Protein AF-A0A914QF59-F1 (afdb_monomer)

Sequence (96 aa):
MSDNYDVQNVSKEEMGALYNGDMRFTPSGLTYKNRSTGKVFQLSNDDIESVSQNFMANKPGLRFITKDGELHRFANFTEGQLNKLKTYIATKWRRN

Organism: NCBI:txid227884

Nearest PDB structures (foldseek):
  5umr-assembly1_A  TM=9.240E-01  e=1.171E-09  Homo sapiens
  9eh2-assembly1_y  TM=9.092E-01  e=1.283E-07  Homo sapiens
  7pwd-assembly1_A  TM=8.101E-01  e=6.020E-05  Homo sapiens
  5he2-assembly1_A  TM=7.945E-0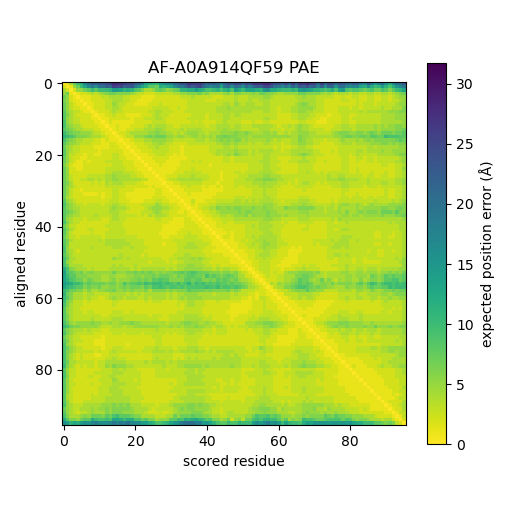1  e=6.732E-05  Bos taurus
  1ym7-assembly3_C  TM=8.120E-01  e=1.317E-04  Bos taurus

Mean predicted aligned error: 3.73 Å

Secondary structure (DSSP, 8-state):
----EEEEEEEEEETTEEEEEEEEEETTEEEEEETTT--EEEEETTTEEEEEEEEETTEEEEEEEETTS-EEEEE---HHHHHHHHHHIIIII---

pLDDT: mean 90.82, std 7.7, range [43.12, 96.94]

Structure (mmCIF, N/CA/C/O backbone):
data_AF-A0A914QF59-F1
#
_entry.id   AF-A0A914QF59-F1
#
loop_
_atom_site.group_PDB
_atom_site.id
_atom_site.type_symbol
_atom_site.label_atom_id
_atom_site.label_alt_id
_atom_site.label_comp_id
_atom_site.label_asym_id
_atom_site.label_entity_id
_atom_site.label_seq_id
_atom_site.pdbx_PDB_ins_code
_atom_site.Cartn_x
_atom_site.Cartn_y
_atom_site.Cartn_z
_atom_site.occupancy
_atom_site.B_iso_or_equiv
_atom_site.auth_seq_id
_atom_site.auth_comp_id
_atom_site.auth_asym_id
_atom_site.auth_atom_id
_atom_site.pdbx_PDB_model_num
ATOM 1 N N . MET A 1 1 ? -19.079 12.808 1.534 1.00 43.12 1 MET A N 1
ATOM 2 C CA . MET A 1 1 ? -17.622 13.052 1.478 1.00 43.12 1 MET A CA 1
ATOM 3 C C . MET A 1 1 ? -16.960 11.698 1.352 1.00 43.12 1 MET A C 1
ATOM 5 O O . MET A 1 1 ? -17.248 10.840 2.169 1.00 43.12 1 MET A O 1
ATOM 9 N N . SER A 1 2 ? -16.204 11.454 0.288 1.00 55.12 2 SER A N 1
ATOM 10 C CA . SER A 1 2 ? -15.652 10.128 0.000 1.00 55.12 2 SER A CA 1
ATOM 11 C C . SER A 1 2 ? -14.530 9.812 0.993 1.00 55.12 2 SER A C 1
ATOM 13 O O . SER A 1 2 ? -13.502 10.479 0.964 1.00 55.12 2 SER A O 1
ATOM 15 N N . ASP A 1 3 ? -14.703 8.801 1.847 1.00 83.69 3 ASP A N 1
ATOM 16 C CA . ASP A 1 3 ? -13.699 8.312 2.815 1.00 83.69 3 ASP A CA 1
ATOM 17 C C . ASP A 1 3 ? -12.506 7.591 2.153 1.00 83.69 3 ASP A C 1
ATOM 19 O O . ASP A 1 3 ? -11.883 6.710 2.745 1.00 83.69 3 ASP A O 1
ATOM 23 N N . ASN A 1 4 ? -12.192 7.934 0.907 1.00 89.81 4 ASN A N 1
ATOM 24 C CA . ASN A 1 4 ? -11.136 7.311 0.128 1.00 89.81 4 ASN A CA 1
ATOM 25 C C . ASN A 1 4 ? -9.880 8.176 0.176 1.00 89.81 4 ASN A C 1
ATOM 27 O O . ASN A 1 4 ? -9.957 9.405 0.207 1.00 89.81 4 ASN A O 1
ATOM 31 N N . TYR A 1 5 ? -8.723 7.526 0.142 1.00 92.25 5 TYR A N 1
ATOM 32 C CA . TYR A 1 5 ? -7.440 8.207 0.083 1.00 92.25 5 TYR A CA 1
ATOM 33 C C . TYR A 1 5 ? -6.624 7.699 -1.105 1.00 92.25 5 TYR A C 1
ATOM 35 O O . TYR A 1 5 ? -6.175 6.553 -1.135 1.00 92.25 5 TYR A O 1
ATOM 43 N N . ASP A 1 6 ? -6.464 8.564 -2.103 1.00 93.56 6 ASP A N 1
ATOM 44 C CA . ASP A 1 6 ? -5.691 8.301 -3.313 1.00 93.56 6 ASP A CA 1
ATOM 45 C C . ASP A 1 6 ? -4.226 8.719 -3.131 1.00 93.56 6 ASP A C 1
ATOM 47 O O . ASP A 1 6 ? -3.914 9.820 -2.671 1.00 93.56 6 ASP A O 1
ATOM 51 N N . VAL A 1 7 ? -3.315 7.834 -3.528 1.00 94.00 7 VAL A N 1
ATOM 52 C CA . VAL A 1 7 ? -1.865 7.994 -3.423 1.00 94.00 7 VAL A CA 1
ATOM 53 C C . VAL A 1 7 ? -1.241 7.706 -4.775 1.00 94.00 7 VAL A C 1
ATOM 55 O O . VAL A 1 7 ? -1.388 6.619 -5.326 1.00 94.00 7 VAL A O 1
ATOM 58 N N . GLN A 1 8 ? -0.518 8.682 -5.307 1.00 93.69 8 GLN A N 1
ATOM 59 C CA . GLN A 1 8 ? 0.143 8.557 -6.599 1.00 93.69 8 GLN A CA 1
ATOM 60 C C . GLN A 1 8 ? 1.640 8.312 -6.450 1.00 93.69 8 GLN A C 1
ATOM 62 O O . GLN A 1 8 ? 2.242 8.703 -5.446 1.00 93.69 8 GLN A O 1
ATOM 67 N N . ASN A 1 9 ? 2.234 7.744 -7.502 1.00 92.50 9 ASN A N 1
ATOM 68 C CA . ASN A 1 9 ? 3.681 7.528 -7.638 1.00 92.50 9 ASN A CA 1
ATOM 69 C C . ASN A 1 9 ? 4.275 6.625 -6.543 1.00 92.50 9 ASN A C 1
ATOM 71 O O . ASN A 1 9 ? 5.387 6.853 -6.063 1.00 92.50 9 ASN A O 1
ATOM 75 N N . VAL A 1 10 ? 3.536 5.581 -6.177 1.00 93.94 10 VAL A N 1
ATOM 76 C CA . VAL A 1 10 ? 3.987 4.548 -5.241 1.00 93.94 10 VAL A CA 1
ATOM 77 C C . VAL A 1 10 ? 4.538 3.354 -6.004 1.00 93.94 10 VAL A C 1
ATOM 79 O O . VAL A 1 10 ? 4.141 3.090 -7.141 1.00 93.94 10 VAL A O 1
ATOM 82 N N . SER A 1 11 ? 5.442 2.605 -5.384 1.00 93.56 11 SER A N 1
ATOM 83 C CA . SER A 1 11 ? 6.006 1.404 -5.996 1.00 93.56 11 SER A CA 1
ATOM 84 C C . SER A 1 11 ? 5.581 0.162 -5.225 1.00 93.56 11 SER A C 1
ATOM 86 O O . SER A 1 11 ? 5.686 0.155 -4.003 1.00 93.56 11 SER A O 1
ATOM 88 N N . LYS A 1 12 ? 5.128 -0.891 -5.909 1.00 93.94 12 LYS A N 1
ATOM 89 C CA . LYS A 1 12 ? 4.929 -2.217 -5.312 1.00 93.94 12 LYS A CA 1
ATOM 90 C C . LYS A 1 12 ? 6.173 -3.055 -5.561 1.00 93.94 12 LYS A C 1
ATOM 92 O O . LYS A 1 12 ? 6.689 -3.067 -6.677 1.00 93.94 12 LYS A O 1
ATOM 97 N N . GLU A 1 13 ? 6.652 -3.727 -4.528 1.00 92.12 13 GLU A N 1
ATOM 98 C CA . GLU A 1 13 ? 7.734 -4.691 -4.662 1.00 92.12 13 GLU A CA 1
ATOM 99 C C . GLU A 1 13 ? 7.164 -6.065 -5.019 1.00 92.12 13 GLU A C 1
ATOM 101 O O . GLU A 1 13 ? 6.265 -6.564 -4.343 1.00 92.12 13 GLU A O 1
ATOM 106 N N . GLU A 1 14 ? 7.680 -6.658 -6.094 1.00 89.50 14 GLU A N 1
ATOM 107 C CA . GLU A 1 14 ? 7.391 -8.035 -6.490 1.00 89.50 14 GLU A CA 1
ATOM 108 C C . GLU A 1 14 ? 8.689 -8.687 -6.990 1.00 89.50 14 GLU A C 1
ATOM 110 O O . GLU A 1 14 ? 9.310 -8.206 -7.941 1.00 89.50 14 GLU A O 1
ATOM 115 N N . MET A 1 15 ? 9.104 -9.784 -6.345 1.00 87.06 15 MET A N 1
ATOM 116 C CA . MET A 1 15 ? 10.306 -10.562 -6.693 1.00 87.06 15 MET A CA 1
ATOM 117 C C . MET A 1 15 ? 11.597 -9.721 -6.788 1.00 87.06 15 MET A C 1
ATOM 119 O O . MET A 1 15 ? 12.439 -9.943 -7.655 1.00 87.06 15 MET A O 1
ATOM 123 N N . GLY A 1 16 ? 11.760 -8.732 -5.908 1.00 85.31 16 GLY A N 1
ATOM 124 C CA . GLY A 1 16 ? 12.916 -7.833 -5.870 1.00 85.31 16 GLY A CA 1
ATOM 125 C C . GLY A 1 16 ? 12.844 -6.649 -6.840 1.00 85.31 16 GLY A C 1
ATOM 126 O O . GLY A 1 16 ? 13.680 -5.749 -6.752 1.00 85.31 16 GLY A O 1
ATOM 127 N N . ALA A 1 17 ? 11.845 -6.595 -7.725 1.00 88.69 17 ALA A N 1
ATOM 128 C CA . ALA A 1 17 ? 11.617 -5.470 -8.626 1.00 88.69 17 ALA A CA 1
ATOM 129 C C . ALA A 1 17 ? 10.580 -4.493 -8.049 1.00 88.69 17 ALA A C 1
ATOM 131 O O . ALA A 1 17 ? 9.585 -4.897 -7.449 1.00 88.69 17 ALA A O 1
ATOM 132 N N . LEU A 1 18 ? 10.804 -3.192 -8.255 1.00 90.56 18 LEU A N 1
ATOM 133 C CA . LEU A 1 18 ? 9.872 -2.132 -7.869 1.00 90.56 18 LEU A CA 1
ATOM 134 C C . LEU A 1 18 ? 9.066 -1.675 -9.083 1.00 90.56 18 LEU A C 1
ATOM 136 O O . LEU A 1 18 ? 9.590 -1.028 -9.989 1.00 90.56 18 LEU A O 1
ATOM 140 N N . TYR A 1 19 ? 7.773 -1.968 -9.069 1.00 93.62 19 TYR A N 1
ATOM 141 C CA . TYR A 1 19 ? 6.846 -1.552 -10.111 1.00 93.62 19 TYR A CA 1
ATOM 142 C C . TYR A 1 19 ? 6.138 -0.272 -9.704 1.00 93.62 19 TYR A C 1
ATOM 144 O O . TYR A 1 19 ? 5.560 -0.199 -8.625 1.00 93.62 19 TYR A O 1
ATOM 152 N N . ASN A 1 20 ? 6.159 0.742 -10.563 1.00 94.94 20 ASN A N 1
ATOM 153 C CA . ASN A 1 20 ? 5.508 2.019 -10.281 1.00 94.94 20 ASN A CA 1
ATOM 154 C C . ASN A 1 20 ? 4.009 1.954 -10.564 1.00 94.94 20 ASN A C 1
ATOM 156 O O . ASN A 1 20 ? 3.567 1.329 -11.529 1.00 94.94 20 ASN A O 1
ATOM 160 N N . GLY A 1 21 ? 3.226 2.630 -9.735 1.00 95.38 21 GLY A N 1
ATOM 161 C CA . GLY A 1 21 ? 1.780 2.619 -9.820 1.00 95.38 21 GLY A CA 1
ATOM 162 C C . GLY A 1 21 ? 1.116 3.647 -8.922 1.00 95.38 21 GLY A C 1
ATOM 163 O O . GLY A 1 21 ? 1.759 4.499 -8.305 1.00 95.38 21 GLY A O 1
ATOM 164 N N . ASP A 1 22 ? -0.200 3.538 -8.873 1.00 95.50 22 ASP A N 1
ATOM 165 C CA . ASP A 1 22 ? -1.071 4.399 -8.090 1.00 95.50 22 ASP A CA 1
ATOM 166 C C . ASP A 1 22 ? -1.919 3.524 -7.172 1.00 95.50 22 ASP A C 1
ATOM 168 O O . ASP A 1 22 ? -2.332 2.423 -7.542 1.00 95.50 22 ASP A O 1
ATOM 172 N N . MET A 1 23 ? -2.152 3.997 -5.957 1.00 95.31 23 MET A N 1
ATOM 173 C CA . MET A 1 23 ? -2.843 3.259 -4.915 1.00 95.31 23 MET A CA 1
ATOM 174 C C . MET A 1 23 ? -4.034 4.051 -4.399 1.00 95.31 23 MET A C 1
ATOM 176 O O . MET A 1 23 ? -3.979 5.266 -4.249 1.00 95.31 23 MET A O 1
ATOM 180 N N . ARG A 1 24 ? -5.116 3.349 -4.094 1.00 95.06 24 ARG A N 1
ATOM 181 C CA . ARG A 1 24 ? -6.322 3.890 -3.485 1.00 95.06 24 ARG A CA 1
ATOM 182 C C . ARG A 1 24 ? -6.644 3.093 -2.238 1.00 95.06 24 ARG A C 1
ATOM 184 O O . ARG A 1 24 ? -6.807 1.879 -2.307 1.00 95.06 24 ARG A O 1
ATOM 191 N N . PHE A 1 25 ? -6.781 3.792 -1.124 1.00 94.25 25 PHE A N 1
ATOM 192 C CA . PHE A 1 25 ? -7.306 3.252 0.118 1.00 94.25 25 PHE A CA 1
ATOM 193 C C . PHE A 1 25 ? -8.791 3.566 0.214 1.00 94.25 25 PHE A C 1
ATOM 195 O O . PHE A 1 25 ? -9.238 4.666 -0.115 1.00 94.25 25 PHE A O 1
ATOM 202 N N . THR A 1 26 ? -9.540 2.575 0.665 1.00 94.38 26 THR A N 1
ATOM 203 C CA . THR A 1 26 ? -10.975 2.628 0.923 1.00 94.38 26 THR A CA 1
ATOM 204 C C . THR A 1 26 ? -11.241 2.000 2.292 1.00 94.38 26 THR A C 1
ATOM 206 O O . THR A 1 26 ? -10.388 1.265 2.802 1.00 94.38 26 THR A O 1
ATOM 209 N N . PRO A 1 27 ? -12.416 2.212 2.901 1.00 91.75 27 PRO A N 1
ATOM 210 C CA . PRO A 1 27 ? -12.748 1.548 4.161 1.00 91.75 27 PRO A CA 1
ATOM 211 C C . PRO A 1 27 ? -12.693 0.012 4.069 1.00 91.75 27 PRO A C 1
ATOM 213 O O . PRO A 1 27 ? -12.301 -0.647 5.029 1.00 91.75 27 PRO A O 1
ATOM 216 N N . SER A 1 28 ? -13.020 -0.542 2.897 1.00 92.12 28 SER A N 1
ATOM 217 C CA . SER A 1 28 ? -13.028 -1.983 2.623 1.00 92.12 28 SER A CA 1
ATOM 218 C C . SER A 1 28 ? -11.642 -2.586 2.381 1.00 92.12 28 SER A C 1
ATOM 220 O O . SER A 1 28 ? -11.511 -3.802 2.387 1.00 92.12 28 SER A O 1
ATOM 222 N N . GLY A 1 29 ? -10.606 -1.776 2.150 1.00 93.50 29 GLY A N 1
ATOM 223 C CA . GLY A 1 29 ? -9.274 -2.270 1.799 1.00 93.50 29 GLY A CA 1
ATOM 224 C C . GLY A 1 29 ? -8.517 -1.323 0.878 1.00 93.50 29 GLY A C 1
ATOM 225 O O . GLY A 1 29 ? -8.811 -0.127 0.809 1.00 93.50 29 GLY A O 1
ATOM 226 N N . LEU A 1 30 ? -7.539 -1.843 0.145 1.00 95.06 30 LEU A N 1
ATOM 227 C CA . LEU A 1 30 ? -6.725 -1.063 -0.783 1.00 95.06 30 LEU A CA 1
ATOM 228 C C . LEU A 1 30 ? -6.740 -1.653 -2.191 1.00 95.06 30 LEU A C 1
ATOM 230 O O . LEU A 1 30 ? -6.913 -2.850 -2.402 1.00 95.06 30 LEU A O 1
ATOM 234 N N . THR A 1 31 ? -6.517 -0.789 -3.171 1.00 96.19 31 THR A N 1
ATOM 235 C CA . THR A 1 31 ? -6.304 -1.149 -4.571 1.00 96.19 31 THR A CA 1
ATOM 236 C C . THR A 1 31 ? -5.023 -0.491 -5.054 1.00 96.19 31 THR A C 1
ATOM 238 O O . THR A 1 31 ? -4.838 0.704 -4.859 1.00 96.19 31 THR A O 1
ATOM 241 N N . TYR A 1 32 ? -4.152 -1.239 -5.714 1.00 96.94 32 TYR A N 1
ATOM 242 C CA . TYR A 1 32 ? -2.962 -0.739 -6.387 1.00 96.94 32 TYR A CA 1
ATOM 243 C C . TYR A 1 32 ? -3.055 -1.053 -7.876 1.00 96.94 32 TYR A C 1
ATOM 245 O O . TYR A 1 32 ? -3.346 -2.182 -8.261 1.00 96.94 32 TYR A O 1
ATOM 253 N N . LYS A 1 33 ? -2.782 -0.071 -8.727 1.00 96.69 33 LYS A N 1
ATOM 254 C CA . LYS A 1 33 ? -2.715 -0.243 -10.175 1.00 96.69 33 LYS A CA 1
ATOM 255 C C . LYS A 1 33 ? -1.291 -0.001 -10.643 1.00 96.69 33 LYS A C 1
ATOM 257 O O . LYS A 1 33 ? -0.773 1.107 -10.515 1.00 96.69 33 LYS A O 1
ATOM 262 N N . ASN A 1 34 ? -0.684 -1.026 -11.230 1.00 94.75 34 ASN A N 1
ATOM 263 C CA . ASN A 1 34 ? 0.613 -0.920 -11.881 1.00 94.75 34 ASN A CA 1
ATOM 264 C C . ASN A 1 34 ? 0.482 -0.028 -13.124 1.00 94.75 34 ASN A C 1
ATOM 266 O O . ASN A 1 34 ? -0.339 -0.294 -14.005 1.00 94.75 34 ASN A O 1
ATOM 270 N N . ARG A 1 35 ? 1.291 1.031 -13.200 1.00 92.88 35 ARG A N 1
ATOM 271 C CA . ARG A 1 35 ? 1.233 2.012 -14.290 1.00 92.88 35 ARG A CA 1
ATOM 272 C C . ARG A 1 35 ? 1.794 1.456 -15.598 1.00 92.88 35 ARG A C 1
ATOM 274 O O . ARG A 1 35 ? 1.287 1.806 -16.656 1.00 92.88 35 ARG A O 1
ATOM 281 N N . SER A 1 36 ? 2.796 0.582 -15.528 1.00 90.44 36 SER A N 1
ATOM 282 C CA . SER A 1 36 ? 3.446 0.009 -16.711 1.00 90.44 36 SER A CA 1
ATOM 283 C C . SER A 1 36 ? 2.636 -1.128 -17.329 1.00 90.44 36 SER A C 1
ATOM 285 O O . SER A 1 36 ? 2.524 -1.209 -18.545 1.00 90.44 36 SER A O 1
ATOM 287 N N . THR A 1 37 ? 2.077 -2.019 -16.503 1.00 91.50 37 THR A N 1
ATOM 288 C CA . THR A 1 37 ? 1.376 -3.225 -16.991 1.00 91.50 37 THR A CA 1
ATOM 289 C C . THR A 1 37 ? -0.145 -3.104 -16.968 1.00 91.50 37 THR A C 1
ATOM 291 O O . THR A 1 37 ? -0.833 -3.955 -17.522 1.00 91.50 37 THR A O 1
ATOM 294 N N . GLY A 1 38 ? -0.694 -2.099 -16.281 1.00 92.44 38 GLY A N 1
ATOM 295 C CA . GLY A 1 38 ? -2.133 -1.955 -16.064 1.00 92.44 38 GLY A CA 1
ATOM 296 C C . GLY A 1 38 ? -2.732 -2.960 -15.074 1.00 92.44 38 GLY A C 1
ATOM 297 O O . GLY A 1 38 ? -3.911 -2.829 -14.743 1.00 92.44 38 GLY A O 1
ATOM 298 N N . 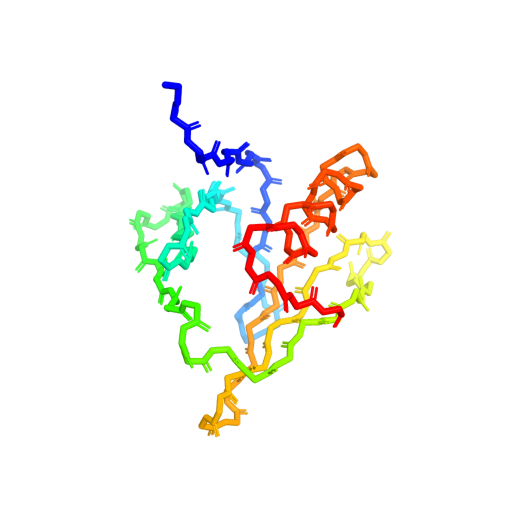LYS A 1 39 ? -1.946 -3.929 -14.577 1.00 93.88 39 LYS A N 1
ATOM 299 C CA . LYS A 1 39 ? -2.400 -4.933 -13.608 1.00 93.88 39 LYS A CA 1
ATOM 300 C C . LYS A 1 39 ? -2.889 -4.263 -12.329 1.00 93.88 39 LYS A C 1
ATOM 302 O O . LYS A 1 39 ? -2.226 -3.378 -11.784 1.00 93.88 39 LYS A O 1
ATOM 307 N N . VAL A 1 40 ? -4.041 -4.718 -11.853 1.00 95.38 40 VAL A N 1
ATOM 308 C CA . VAL A 1 40 ? -4.657 -4.246 -10.616 1.00 95.38 40 V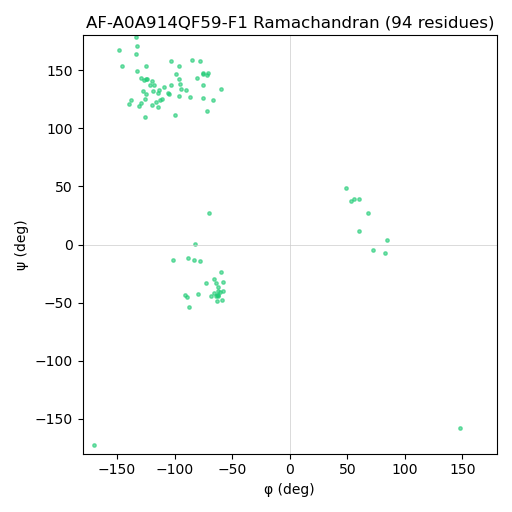AL A CA 1
ATOM 309 C C . VAL A 1 40 ? -4.465 -5.304 -9.539 1.00 95.38 40 VAL A C 1
ATOM 311 O O . VAL A 1 40 ? -4.746 -6.478 -9.748 1.00 95.38 40 VAL A O 1
ATOM 314 N N . PHE A 1 41 ? -3.974 -4.865 -8.393 1.00 94.50 41 PHE A N 1
ATOM 315 C CA . PHE A 1 41 ? -3.882 -5.621 -7.159 1.00 94.50 41 PHE A CA 1
ATOM 316 C C . PHE A 1 41 ? -4.904 -5.057 -6.175 1.00 94.50 41 PHE A C 1
ATOM 318 O O . PHE A 1 41 ? -5.016 -3.840 -6.034 1.00 94.50 41 PHE A O 1
ATOM 325 N N . GLN A 1 42 ? -5.637 -5.924 -5.490 1.00 95.38 42 GLN A N 1
ATOM 326 C CA . GLN A 1 42 ? -6.589 -5.541 -4.455 1.00 95.38 42 GLN A CA 1
ATOM 327 C C .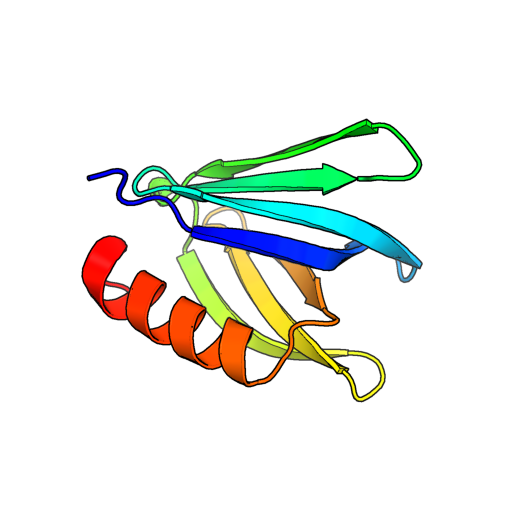 GLN A 1 42 ? -6.313 -6.365 -3.210 1.00 95.38 42 GLN A C 1
ATOM 329 O O . GLN A 1 42 ? -5.960 -7.535 -3.315 1.00 95.38 42 GLN A O 1
ATOM 334 N N . LEU A 1 43 ? -6.466 -5.736 -2.051 1.00 95.38 43 LEU A N 1
ATOM 335 C CA . LEU A 1 43 ? -6.336 -6.392 -0.760 1.00 95.38 43 LEU A CA 1
ATOM 336 C C . LEU A 1 43 ? -7.452 -5.894 0.153 1.00 95.38 43 LEU A C 1
ATOM 338 O O . LEU A 1 43 ? -7.592 -4.682 0.348 1.00 95.38 43 LEU A O 1
ATOM 342 N N . SER A 1 44 ? -8.242 -6.823 0.687 1.00 94.94 44 SER A N 1
ATOM 343 C CA . SER A 1 44 ? -9.310 -6.508 1.634 1.00 94.94 44 SER A CA 1
ATOM 344 C C . SER A 1 44 ? -8.729 -6.103 2.984 1.00 94.94 44 SER A C 1
ATOM 346 O O . SER A 1 44 ? -7.717 -6.645 3.423 1.00 94.94 44 SER A O 1
ATOM 348 N N . ASN A 1 45 ? -9.386 -5.177 3.679 1.00 93.44 45 ASN A N 1
ATOM 349 C CA . ASN A 1 45 ? -9.026 -4.830 5.052 1.00 93.44 45 ASN A CA 1
ATOM 350 C C . ASN A 1 45 ? -9.224 -6.025 6.002 1.00 93.44 45 ASN A C 1
ATOM 352 O O . ASN A 1 45 ? -8.449 -6.196 6.941 1.00 93.44 45 ASN A O 1
ATOM 356 N N . ASP A 1 46 ? -10.214 -6.882 5.748 1.00 93.69 46 ASP A N 1
ATOM 357 C CA . ASP A 1 46 ? -10.459 -8.080 6.556 1.00 93.69 46 ASP A CA 1
ATOM 358 C C . ASP A 1 46 ? -9.329 -9.109 6.457 1.00 93.69 46 ASP A C 1
ATOM 360 O O . ASP A 1 46 ? -9.050 -9.793 7.442 1.00 93.69 46 ASP A O 1
ATOM 364 N N . ASP A 1 47 ? -8.633 -9.172 5.324 1.00 94.81 47 ASP A N 1
ATOM 365 C CA . ASP A 1 47 ? -7.546 -10.132 5.093 1.00 94.81 47 ASP A CA 1
ATOM 366 C C . ASP A 1 47 ? -6.215 -9.652 5.678 1.00 94.81 47 ASP A C 1
ATOM 368 O O . ASP A 1 47 ? -5.272 -10.428 5.811 1.00 94.81 47 ASP A O 1
ATOM 372 N N . ILE A 1 48 ? -6.122 -8.375 6.062 1.00 94.94 48 ILE A N 1
ATOM 373 C CA . ILE A 1 48 ? -4.920 -7.810 6.671 1.00 94.94 48 ILE A CA 1
ATOM 374 C C . ILE A 1 48 ? -4.820 -8.284 8.123 1.00 94.94 48 ILE A C 1
ATOM 376 O O . 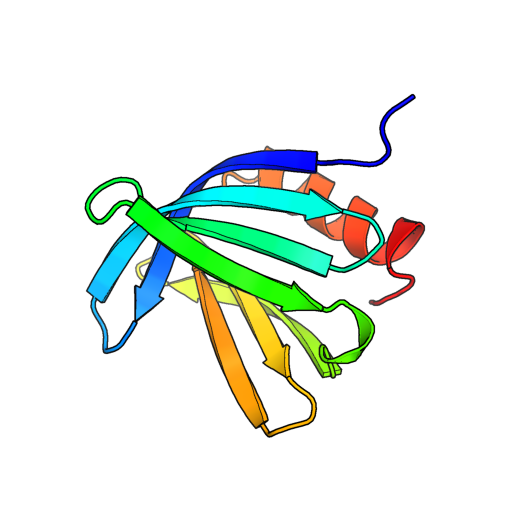ILE A 1 48 ? -5.721 -8.083 8.942 1.00 94.94 48 ILE A O 1
ATOM 380 N N . GLU A 1 49 ? -3.685 -8.873 8.468 1.00 94.19 49 GLU A N 1
ATOM 381 C CA . GLU A 1 49 ? -3.336 -9.205 9.844 1.00 94.19 49 GLU A CA 1
ATOM 382 C C . GLU A 1 49 ? -2.649 -8.013 10.511 1.00 94.19 49 GLU A C 1
ATOM 384 O O . GLU A 1 49 ? -3.122 -7.511 11.531 1.00 94.19 49 GLU A O 1
ATOM 389 N N . SER A 1 50 ? -1.583 -7.497 9.892 1.00 92.38 50 SER A N 1
ATOM 390 C CA . SER A 1 50 ? -0.807 -6.380 10.432 1.00 92.38 50 SER A CA 1
ATOM 391 C C . SER A 1 50 ? -0.263 -5.454 9.345 1.00 92.38 50 SER A C 1
ATOM 393 O O . SER A 1 50 ? -0.045 -5.848 8.194 1.00 92.38 50 SER A O 1
ATOM 395 N N . VAL A 1 51 ? -0.038 -4.195 9.727 1.00 93.56 51 VAL A N 1
ATOM 396 C CA . VAL A 1 51 ? 0.597 -3.178 8.886 1.00 93.56 51 VAL A CA 1
ATOM 397 C C . VAL A 1 51 ? 1.789 -2.611 9.639 1.00 93.56 51 VAL A C 1
ATOM 399 O O . VAL A 1 51 ? 1.670 -2.218 10.791 1.00 93.56 51 VAL A O 1
ATOM 402 N N . SER A 1 52 ? 2.951 -2.558 8.997 1.00 91.56 52 SER A N 1
ATOM 403 C CA . SER A 1 52 ? 4.159 -1.975 9.582 1.00 91.56 52 SER A CA 1
ATOM 404 C C . SER A 1 52 ? 4.839 -1.039 8.597 1.00 91.56 52 SER A C 1
ATOM 406 O O . SER A 1 52 ? 4.783 -1.229 7.381 1.00 91.56 52 SER A O 1
ATOM 408 N N . GLN A 1 53 ? 5.499 -0.009 9.122 1.00 90.38 53 GLN A N 1
ATOM 409 C CA . GLN A 1 53 ? 6.382 0.806 8.301 1.00 90.38 53 GLN A CA 1
ATOM 410 C C . GLN A 1 53 ? 7.672 0.032 8.044 1.00 90.38 53 GLN A C 1
ATOM 412 O O . GLN A 1 53 ? 8.253 -0.558 8.954 1.00 90.38 53 GLN A O 1
ATOM 417 N N . ASN A 1 54 ? 8.150 0.082 6.811 1.00 88.88 54 ASN A N 1
ATOM 418 C CA . ASN A 1 54 ? 9.465 -0.421 6.461 1.00 88.88 54 ASN A CA 1
ATOM 419 C C . ASN A 1 54 ? 10.215 0.598 5.602 1.00 88.88 54 ASN A C 1
ATOM 421 O O . ASN A 1 54 ? 9.662 1.600 5.155 1.00 88.88 54 ASN A O 1
ATOM 425 N N . PHE A 1 55 ? 11.496 0.338 5.379 1.00 85.62 55 PHE A N 1
ATOM 426 C CA . PHE A 1 55 ? 12.300 1.080 4.419 1.00 85.62 55 PHE A CA 1
ATOM 427 C C . PHE A 1 55 ? 12.769 0.113 3.339 1.00 85.62 55 PHE A C 1
ATOM 429 O O . PHE A 1 55 ? 13.155 -1.019 3.629 1.00 85.62 55 PHE A O 1
ATOM 436 N N . MET A 1 56 ? 12.705 0.551 2.086 1.00 82.62 56 MET A N 1
ATOM 437 C CA . MET A 1 56 ? 13.178 -0.203 0.929 1.00 82.62 56 MET A CA 1
ATOM 438 C C . MET A 1 56 ? 14.053 0.710 0.082 1.00 82.62 56 MET A C 1
ATOM 440 O O . MET A 1 56 ? 13.584 1.745 -0.380 1.00 82.62 56 MET A O 1
ATOM 444 N N . ALA A 1 57 ? 15.327 0.346 -0.092 1.00 79.62 57 ALA A N 1
ATOM 445 C CA . ALA A 1 57 ? 16.310 1.148 -0.829 1.00 79.62 57 ALA A CA 1
ATOM 446 C C . ALA A 1 57 ? 16.334 2.633 -0.392 1.00 79.62 57 ALA A C 1
ATOM 448 O O . ALA A 1 57 ? 16.247 3.534 -1.224 1.00 79.62 57 ALA A O 1
ATOM 449 N N . ASN A 1 58 ? 16.388 2.885 0.924 1.00 81.62 58 ASN A N 1
ATOM 450 C CA . ASN A 1 58 ? 16.325 4.219 1.552 1.00 81.62 58 ASN A CA 1
ATOM 451 C C . ASN A 1 58 ? 15.043 5.024 1.282 1.00 81.62 58 ASN A C 1
ATOM 453 O O . ASN A 1 58 ? 14.968 6.203 1.619 1.00 81.62 58 ASN A O 1
ATOM 457 N N . LYS A 1 59 ? 14.012 4.397 0.716 1.00 85.12 59 LYS A N 1
ATOM 458 C CA . LYS A 1 59 ? 12.696 5.004 0.531 1.00 85.12 59 LYS A CA 1
ATOM 459 C C . LYS A 1 59 ? 11.740 4.467 1.585 1.00 85.12 59 LYS A C 1
ATOM 461 O O . LYS A 1 59 ? 11.740 3.259 1.843 1.00 85.12 59 LYS A O 1
ATOM 466 N N . PRO A 1 60 ? 10.915 5.325 2.194 1.00 90.44 60 PRO A N 1
ATOM 467 C CA . PRO A 1 60 ? 9.991 4.872 3.207 1.00 90.44 60 PRO A CA 1
ATOM 468 C C . PRO A 1 60 ? 8.812 4.138 2.545 1.00 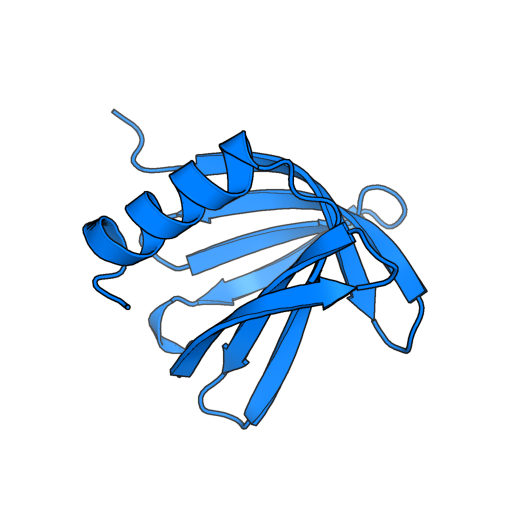90.44 60 PRO A C 1
ATOM 470 O O . PRO A 1 60 ? 8.413 4.416 1.405 1.00 90.44 60 PRO A O 1
ATOM 473 N N . GLY A 1 61 ? 8.313 3.135 3.255 1.00 92.19 61 GLY A N 1
ATOM 474 C CA . GLY A 1 61 ? 7.424 2.108 2.738 1.00 92.19 61 GLY A CA 1
ATOM 475 C C . GLY A 1 61 ? 6.436 1.595 3.776 1.00 92.19 61 GLY A C 1
ATOM 476 O O . GLY A 1 61 ? 6.560 1.855 4.975 1.00 92.19 61 GLY A O 1
ATOM 477 N N . LEU A 1 62 ? 5.450 0.853 3.286 1.00 93.50 62 LEU A N 1
ATOM 478 C CA . LEU A 1 62 ? 4.504 0.101 4.094 1.00 93.50 62 LEU A CA 1
ATOM 479 C C . LEU A 1 62 ? 4.576 -1.376 3.722 1.00 93.50 62 LEU A C 1
ATOM 481 O O . LEU A 1 62 ? 4.610 -1.749 2.546 1.00 93.50 62 LEU A O 1
ATOM 485 N N . ARG A 1 63 ? 4.553 -2.210 4.754 1.00 93.75 63 ARG A N 1
ATOM 486 C CA . ARG A 1 63 ? 4.451 -3.658 4.669 1.00 93.75 63 ARG A CA 1
ATOM 487 C C . ARG A 1 63 ? 3.103 -4.081 5.234 1.00 93.75 63 ARG A C 1
ATOM 489 O O . ARG A 1 63 ? 2.803 -3.795 6.390 1.00 93.75 63 ARG A O 1
ATOM 496 N N . PHE A 1 64 ? 2.344 -4.803 4.425 1.00 94.44 64 PHE A N 1
ATOM 497 C CA . PHE A 1 64 ? 1.100 -5.458 4.804 1.00 94.44 64 PHE A CA 1
ATOM 498 C C . PHE A 1 64 ? 1.370 -6.956 4.905 1.00 94.44 64 PHE A C 1
ATOM 500 O O . PHE A 1 64 ? 1.981 -7.530 4.000 1.00 94.44 64 PHE A O 1
ATOM 507 N N . ILE A 1 65 ? 0.956 -7.560 6.013 1.00 95.06 65 ILE A N 1
ATOM 508 C CA . ILE A 1 65 ? 0.965 -9.009 6.207 1.00 95.06 65 ILE A CA 1
ATOM 509 C C . ILE A 1 65 ? -0.493 -9.450 6.225 1.00 95.06 65 ILE A C 1
ATOM 511 O O . ILE A 1 65 ? -1.292 -8.883 6.978 1.00 95.06 65 ILE A O 1
ATOM 515 N N . THR A 1 66 ? -0.845 -10.394 5.361 1.00 95.50 66 THR A N 1
ATOM 516 C CA . THR A 1 66 ? -2.186 -10.979 5.330 1.00 95.50 66 THR A CA 1
ATOM 517 C C . THR A 1 66 ? -2.290 -12.113 6.343 1.00 95.50 66 THR A C 1
ATOM 519 O O . THR A 1 66 ? -1.277 -12.689 6.735 1.00 95.50 66 THR A O 1
ATOM 522 N N . LYS A 1 67 ? -3.515 -12.451 6.749 1.00 95.19 67 LYS A N 1
ATOM 523 C CA . LYS A 1 67 ? -3.796 -13.577 7.656 1.00 95.19 67 LYS A CA 1
ATOM 524 C C . LYS A 1 67 ? -3.324 -14.926 7.101 1.00 95.19 67 LYS A C 1
ATOM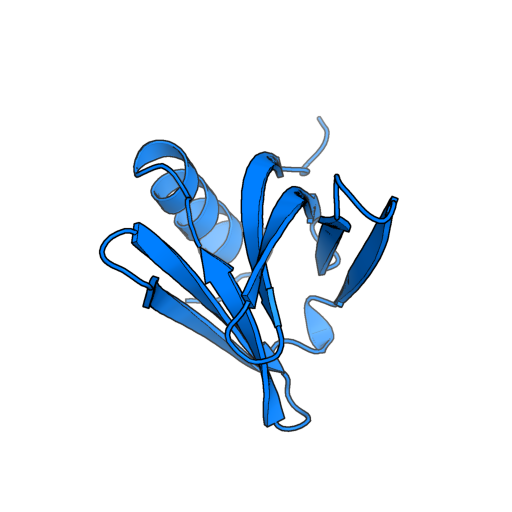 526 O O . LYS A 1 67 ? -3.049 -15.838 7.872 1.00 95.19 67 LYS A O 1
ATOM 531 N N . ASP A 1 68 ? -3.197 -15.028 5.779 1.00 94.19 68 ASP A N 1
ATOM 532 C CA . ASP A 1 68 ? -2.669 -16.208 5.086 1.00 94.19 68 ASP A CA 1
ATOM 533 C C . ASP A 1 68 ? -1.127 -16.239 5.051 1.00 94.19 68 ASP A C 1
ATOM 535 O O . ASP A 1 68 ? -0.523 -17.155 4.494 1.00 94.19 68 ASP A O 1
ATOM 539 N N . GLY A 1 69 ? -0.467 -15.239 5.645 1.00 91.62 69 GLY A N 1
ATOM 540 C CA . GLY A 1 69 ? 0.988 -15.123 5.713 1.00 91.62 69 GLY A CA 1
ATOM 541 C C . GLY A 1 69 ? 1.632 -14.472 4.486 1.00 91.62 69 GLY A C 1
ATOM 542 O O . GLY A 1 69 ? 2.861 -14.366 4.431 1.00 91.62 69 GLY A O 1
ATOM 543 N N . GLU A 1 70 ? 0.844 -13.999 3.514 1.00 93.56 70 GLU A N 1
ATOM 544 C CA . GLU A 1 70 ? 1.382 -13.272 2.366 1.00 93.56 70 GLU A CA 1
ATOM 545 C C . GLU A 1 70 ? 1.877 -11.883 2.769 1.00 93.56 70 GLU A C 1
ATOM 547 O O . GLU A 1 70 ? 1.356 -11.213 3.664 1.00 93.56 70 GLU A O 1
ATOM 552 N N . LEU A 1 71 ? 2.917 -11.433 2.071 1.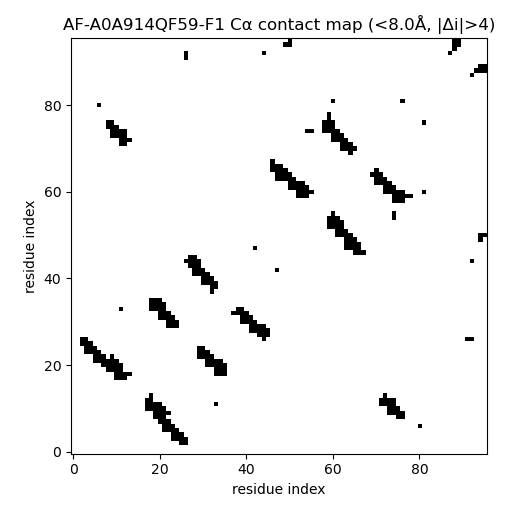00 93.44 71 LEU A N 1
ATOM 553 C CA . LEU A 1 71 ? 3.593 -10.180 2.350 1.00 93.44 71 LEU A CA 1
ATOM 554 C C . LEU A 1 71 ? 3.502 -9.272 1.131 1.00 93.44 71 LEU A C 1
ATOM 556 O O . LEU A 1 71 ? 4.025 -9.579 0.060 1.00 93.44 71 LEU A O 1
ATOM 560 N N . HIS A 1 72 ? 2.895 -8.104 1.320 1.00 94.56 72 HIS A N 1
ATOM 561 C CA . HIS A 1 72 ? 2.808 -7.077 0.289 1.00 94.56 72 HIS A CA 1
ATOM 562 C C . HIS A 1 72 ? 3.556 -5.828 0.725 1.00 94.56 72 HIS A C 1
ATOM 564 O O . HIS A 1 72 ? 3.287 -5.232 1.770 1.00 94.56 72 HIS A O 1
ATOM 570 N N . ARG A 1 73 ? 4.523 -5.433 -0.098 1.00 93.81 73 ARG A N 1
ATOM 571 C CA . ARG A 1 73 ? 5.436 -4.330 0.176 1.00 93.81 73 ARG A CA 1
ATOM 572 C C . ARG A 1 73 ? 5.219 -3.198 -0.806 1.00 93.81 73 ARG A C 1
ATOM 574 O O . ARG A 1 73 ? 5.233 -3.400 -2.018 1.00 93.81 73 ARG A O 1
ATOM 581 N N . PHE A 1 74 ? 5.086 -1.998 -0.259 1.00 94.75 74 PHE A N 1
ATOM 582 C CA . PHE A 1 74 ? 4.974 -0.769 -1.024 1.00 94.75 74 PHE A CA 1
ATOM 583 C C . PHE A 1 74 ? 6.020 0.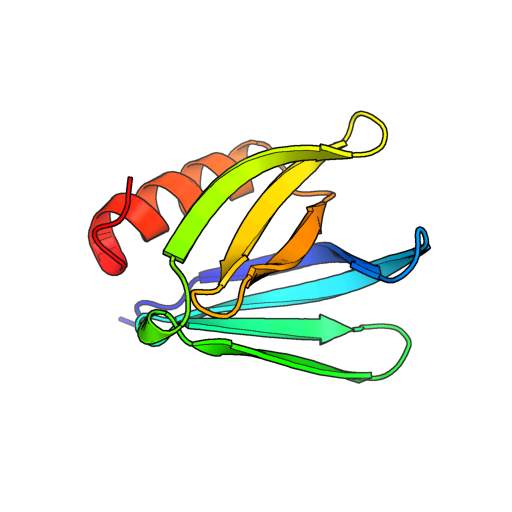233 -0.559 1.00 94.75 74 PHE A C 1
ATOM 585 O O . PHE A 1 74 ? 6.312 0.331 0.629 1.00 94.75 74 PHE A O 1
ATOM 592 N N . ALA A 1 75 ? 6.598 0.967 -1.495 1.00 93.25 75 ALA A N 1
ATOM 593 C CA . ALA A 1 75 ? 7.679 1.913 -1.270 1.00 93.25 75 ALA A CA 1
ATOM 594 C C . ALA A 1 75 ? 7.398 3.237 -1.988 1.00 93.25 75 ALA A C 1
ATOM 596 O O . ALA A 1 75 ? 6.417 3.372 -2.724 1.00 93.25 75 ALA A O 1
ATOM 597 N N . ASN A 1 76 ? 8.322 4.187 -1.820 1.00 92.94 76 ASN A N 1
ATOM 598 C CA . ASN A 1 76 ? 8.317 5.484 -2.501 1.00 92.94 76 ASN A CA 1
ATOM 599 C C . ASN A 1 76 ? 7.173 6.412 -2.057 1.00 92.94 76 ASN A C 1
ATOM 601 O O . ASN A 1 76 ? 6.753 7.282 -2.815 1.00 92.94 76 ASN A O 1
ATOM 605 N N . PHE A 1 77 ? 6.688 6.248 -0.825 1.00 93.12 77 PHE A N 1
ATOM 606 C CA . PHE A 1 77 ? 5.771 7.219 -0.242 1.00 93.12 77 PHE A CA 1
ATOM 607 C C . PHE A 1 77 ? 6.528 8.481 0.177 1.00 93.12 77 PHE A C 1
ATOM 609 O O . PHE A 1 77 ? 7.673 8.416 0.624 1.00 93.12 77 PHE A O 1
ATOM 616 N N . THR A 1 78 ? 5.879 9.636 0.093 1.00 92.44 78 THR A N 1
ATOM 617 C CA . THR A 1 78 ? 6.374 10.843 0.763 1.00 92.44 78 THR A CA 1
ATOM 618 C C . THR A 1 78 ? 6.039 10.793 2.255 1.00 92.44 78 THR A C 1
ATOM 620 O O . THR A 1 78 ? 5.089 10.123 2.667 1.00 92.44 78 THR A O 1
ATOM 623 N N . GLU A 1 79 ? 6.769 11.533 3.090 1.00 88.88 79 GLU A N 1
ATOM 624 C CA . GLU A 1 79 ? 6.465 11.610 4.529 1.00 88.88 79 GLU A CA 1
ATOM 625 C C . GLU A 1 79 ? 5.037 12.111 4.791 1.00 88.88 79 GLU A C 1
ATOM 627 O O . GLU A 1 79 ? 4.317 11.560 5.625 1.00 88.88 79 GLU A O 1
ATOM 632 N N . GLY A 1 80 ? 4.581 13.101 4.015 1.00 90.56 80 GLY A N 1
ATOM 633 C CA . GLY A 1 80 ? 3.209 13.602 4.090 1.00 90.56 80 GLY A CA 1
ATOM 634 C C . GLY A 1 80 ? 2.165 12.540 3.734 1.00 90.56 80 GLY A C 1
ATOM 635 O O . GLY A 1 80 ? 1.109 12.483 4.365 1.00 90.56 80 GLY A O 1
ATOM 636 N N . GLN A 1 81 ? 2.459 11.670 2.761 1.00 92.81 81 GLN A N 1
ATOM 637 C CA . GLN A 1 81 ? 1.584 10.548 2.421 1.00 92.81 81 GLN A CA 1
ATOM 638 C C . GLN A 1 81 ? 1.558 9.499 3.533 1.00 92.81 81 GLN A C 1
ATOM 640 O O . GLN A 1 81 ? 0.476 9.054 3.907 1.00 92.81 81 GLN A O 1
ATOM 645 N N . LEU A 1 82 ? 2.715 9.139 4.093 1.00 90.69 82 LEU A N 1
ATOM 646 C CA . LEU A 1 82 ? 2.810 8.158 5.176 1.00 90.69 82 LEU A CA 1
ATOM 647 C C . LEU A 1 82 ? 2.080 8.603 6.434 1.00 90.69 82 LEU A C 1
ATOM 649 O O . LEU A 1 82 ? 1.352 7.807 7.018 1.00 90.69 82 LEU A O 1
ATOM 653 N N . ASN A 1 83 ? 2.225 9.865 6.834 1.00 91.56 83 ASN A N 1
ATOM 654 C CA . ASN A 1 83 ? 1.535 10.379 8.014 1.00 91.56 83 ASN A CA 1
ATOM 655 C C . ASN A 1 83 ? 0.013 10.323 7.836 1.00 91.56 83 ASN A C 1
ATOM 657 O O . ASN A 1 83 ? -0.687 9.829 8.718 1.00 91.56 83 ASN A O 1
ATOM 661 N N . LYS A 1 84 ? -0.499 10.722 6.664 1.00 92.25 84 LYS A N 1
ATOM 662 C CA . LYS A 1 84 ? -1.930 10.598 6.346 1.00 92.25 84 LYS A CA 1
ATOM 663 C C . LYS A 1 84 ? -2.396 9.143 6.331 1.00 92.25 84 LYS A C 1
ATOM 665 O O . LYS A 1 84 ? -3.472 8.858 6.849 1.00 92.25 84 LYS A O 1
ATOM 670 N N . LEU A 1 85 ? -1.591 8.227 5.790 1.00 91.81 85 LEU A N 1
ATOM 671 C CA . LEU A 1 85 ? -1.903 6.795 5.777 1.00 91.81 85 LEU A CA 1
ATOM 672 C C . LEU A 1 85 ? -1.965 6.209 7.180 1.00 91.81 85 LEU A C 1
ATOM 674 O O . LEU A 1 85 ? -2.912 5.494 7.484 1.00 91.81 85 LEU A O 1
ATOM 678 N N . LYS A 1 86 ? -1.016 6.547 8.054 1.00 90.56 86 LYS A N 1
ATOM 679 C CA . LYS A 1 86 ? -1.043 6.117 9.457 1.00 90.56 86 LYS A CA 1
ATOM 680 C C . LYS A 1 86 ? -2.313 6.590 10.154 1.00 90.56 86 LYS A C 1
ATOM 682 O O . LYS A 1 86 ? -3.004 5.786 10.770 1.00 90.56 86 LYS A O 1
ATOM 687 N N . THR A 1 87 ? -2.672 7.867 9.998 1.00 91.94 87 THR A N 1
ATOM 688 C CA . THR A 1 87 ? -3.930 8.396 10.543 1.00 91.94 87 THR A CA 1
ATOM 689 C C . THR A 1 87 ? -5.143 7.682 9.950 1.00 91.94 87 THR A C 1
ATOM 691 O O . THR A 1 87 ? -6.075 7.356 10.681 1.00 91.94 87 THR A O 1
ATOM 694 N N . TYR A 1 88 ? -5.144 7.401 8.646 1.00 92.00 88 TYR A N 1
ATOM 695 C CA . TYR A 1 88 ? -6.231 6.683 7.984 1.00 92.00 88 TYR A CA 1
ATOM 696 C C . TYR A 1 88 ? -6.387 5.258 8.525 1.00 92.00 88 TYR A C 1
ATOM 698 O O . TYR A 1 88 ? -7.486 4.861 8.896 1.00 92.00 88 TYR A O 1
ATOM 706 N N . ILE A 1 89 ? -5.292 4.506 8.633 1.00 90.56 89 ILE A N 1
ATOM 707 C CA . ILE A 1 89 ? -5.289 3.127 9.135 1.00 90.56 89 ILE A CA 1
ATOM 708 C C . ILE A 1 89 ? -5.757 3.092 10.601 1.00 90.56 89 ILE A C 1
ATOM 710 O O . ILE A 1 89 ? -6.642 2.307 10.943 1.00 90.56 89 ILE A O 1
ATOM 714 N N . ALA A 1 90 ? -5.277 4.019 11.435 1.00 90.25 90 ALA A N 1
ATOM 715 C CA . ALA A 1 90 ? -5.690 4.126 12.834 1.00 90.25 90 ALA A CA 1
ATOM 716 C C . ALA A 1 90 ? -7.168 4.509 13.004 1.00 90.25 90 ALA A C 1
ATOM 718 O O . ALA A 1 90 ? -7.867 3.950 13.844 1.00 90.25 90 ALA A O 1
ATOM 719 N N . THR A 1 91 ? -7.678 5.449 12.205 1.00 90.56 91 THR A N 1
ATOM 720 C CA . THR A 1 91 ? -9.042 5.983 12.385 1.00 90.56 91 THR A CA 1
ATOM 721 C C . THR A 1 91 ? -10.104 5.196 11.625 1.00 90.56 91 THR A C 1
ATOM 723 O O . THR A 1 91 ? -11.170 4.910 12.170 1.00 90.56 91 THR A O 1
ATOM 726 N N . LYS A 1 92 ? -9.837 4.853 10.361 1.00 89.44 92 LYS A N 1
ATOM 727 C CA . LYS A 1 92 ? -10.801 4.221 9.453 1.00 89.44 92 LYS A CA 1
ATOM 728 C C . LYS A 1 92 ? -10.731 2.709 9.509 1.00 89.44 92 LYS A C 1
ATOM 730 O O . LYS A 1 92 ? -11.776 2.070 9.563 1.00 89.44 92 LYS A O 1
ATOM 735 N N . TRP A 1 93 ? -9.529 2.140 9.524 1.00 89.44 93 TRP A N 1
ATOM 736 C CA . TRP A 1 93 ? -9.367 0.688 9.645 1.00 89.44 93 TRP A CA 1
ATOM 737 C C . TRP A 1 93 ? -9.303 0.218 11.094 1.00 89.44 93 TRP A C 1
ATOM 739 O O . TRP A 1 93 ? -9.450 -0.975 11.332 1.00 89.44 93 TRP A O 1
ATOM 749 N N . ARG A 1 94 ? -9.151 1.145 12.052 1.00 86.88 94 ARG A N 1
ATOM 750 C CA . ARG A 1 94 ? -9.051 0.857 13.491 1.00 86.88 94 ARG A CA 1
ATOM 751 C C . ARG A 1 94 ? -7.914 -0.124 13.802 1.00 86.88 94 ARG A C 1
ATOM 753 O O . ARG A 1 94 ? -8.061 -1.008 14.641 1.00 86.88 94 ARG A O 1
ATOM 760 N N . ARG A 1 95 ? -6.789 0.033 13.097 1.00 82.75 95 ARG A N 1
ATOM 761 C CA . ARG A 1 95 ? -5.572 -0.780 13.237 1.00 82.75 95 ARG A CA 1
ATOM 762 C C . ARG A 1 95 ? -4.403 0.114 13.649 1.00 82.75 95 ARG A C 1
ATOM 764 O O . ARG A 1 95 ? -4.301 1.231 13.150 1.00 82.75 95 ARG A O 1
ATOM 771 N N . ASN A 1 96 ? -3.544 -0.387 14.533 1.00 60.59 96 ASN A N 1
ATOM 772 C CA . ASN A 1 96 ? -2.347 0.311 15.016 1.00 60.59 96 ASN A CA 1
ATOM 773 C C . ASN A 1 96 ? -1.079 -0.275 14.403 1.00 60.59 96 ASN A C 1
ATOM 775 O O . ASN A 1 96 ? -1.054 -1.513 14.219 1.00 60.59 96 ASN A O 1
#

Solvent-accessible surface area (backbone atoms only — not comparable to full-atom values): 5339 Å² total; per-residue (Å²): 130,83,81,55,49,79,44,74,70,28,24,42,57,55,98,90,42,74,44,50,20,37,34,38,41,43,76,67,23,39,38,38,35,32,66,86,78,64,51,73,47,74,47,51,47,86,48,47,65,50,63,45,80,44,72,51,95,93,24,45,25,43,35,39,32,30,72,88,69,49,79,47,41,36,28,52,50,51,71,72,54,50,53,52,48,52,52,43,37,41,69,67,63,66,45,120

InterPro domains:
  IPR011993 PH-like domain superfamily [G3DSA:2.30.29.30] (1-93)
  IPR035417 FACT complex subunit SSRP1/POB3, N-terminal PH domain [PF17292] (7-94)
  IPR050454 RTT106/SSRP1 Histone Chaperone/FACT Complex [PTHR45849] (7-94)

Radius of gyration: 12.39 Å; Cα contacts (8 Å, |Δi|>4): 185; chains: 1; bounding box: 34×30×32 Å

Foldseek 3Di:
DALKDKAAFKWKDDPNDTFTWIKMQHLQFIWTAGPPPRDIDTDGLQQFPAKDWDADPNFIWIWTAGPVRDIIIMTRGDPVRVVVVVVSCCPRSVHD